Protein AF-A0A518GPA6-F1 (afdb_monomer)

Secondary structure (DSSP, 8-state):
--------------S-EEEE-TTT--EEEEEEEE-TTT--EEEEEHHHHHHHH----

pLDDT: mean 74.14, std 16.72, range [39.91, 92.19]

Mean predicted aligned error: 10.98 Å

Solvent-accessible surface area (backbone atoms only — not comparable to full-atom values): 3706 Å² total; per-residue (Å²): 141,81,80,82,82,74,75,70,70,80,71,82,64,73,76,56,41,86,37,54,13,70,86,77,66,49,76,39,63,10,33,79,42,67,39,84,90,76,68,48,72,48,31,35,28,64,77,56,44,50,63,69,66,65,74,86,126

Foldseek 3Di:
DDPPPDPPDPPPDPQWDQDQAPPPRDGDTWGWDADPVPRDIGTHDPVRVCVVVVDDD

Nearest PDB structures (foldseek):
  3hp3-assembly2_H  TM=4.879E-01  e=9.784E+00  Homo sapiens
  8hnk-assembly1_L  TM=3.688E-01  e=8.022E+00  Homo sapiens
  2n55-assembly1_A  TM=3.715E-01  e=9.784E+00  Homo sapiens

Radius of gyration: 15.33 Å; Cα contacts (8 Å, |Δi|>4): 70; chains: 1; bounding box: 28×31×48 Å

Structure (mmCIF, N/CA/C/O backbone):
data_AF-A0A518GPA6-F1
#
_entry.id   AF-A0A518GPA6-F1
#
loop_
_atom_site.group_PDB
_atom_site.id
_atom_site.type_symbol
_atom_site.label_atom_id
_atom_site.label_alt_id
_atom_site.label_comp_id
_atom_site.label_asym_id
_atom_site.label_entity_id
_atom_site.label_seq_id
_atom_site.pdbx_PDB_ins_code
_atom_site.Cartn_x
_atom_site.Cartn_y
_atom_site.Cartn_z
_atom_site.occupancy
_atom_site.B_iso_or_equiv
_atom_site.auth_seq_id
_atom_site.auth_comp_id
_atom_site.auth_asym_id
_atom_site.auth_atom_id
_atom_site.pdbx_PDB_model_num
ATOM 1 N N . MET A 1 1 ? 5.699 -19.280 -37.647 1.00 52.56 1 MET A N 1
ATOM 2 C CA . MET A 1 1 ? 5.623 -20.255 -36.545 1.00 52.56 1 MET A CA 1
ATOM 3 C C . MET A 1 1 ? 6.281 -19.554 -35.384 1.00 52.56 1 MET A C 1
ATOM 5 O O . MET A 1 1 ? 7.481 -19.688 -35.236 1.00 52.56 1 MET A O 1
ATOM 9 N N . ASP A 1 2 ? 5.522 -18.756 -34.639 1.00 51.19 2 ASP A N 1
ATOM 10 C CA . ASP A 1 2 ? 6.025 -18.046 -33.460 1.00 51.19 2 ASP A CA 1
ATOM 11 C C . ASP A 1 2 ? 4.918 -18.124 -32.424 1.00 51.19 2 ASP A C 1
ATOM 13 O O . ASP A 1 2 ? 4.030 -17.286 -32.288 1.00 51.19 2 ASP A O 1
ATOM 17 N N . THR A 1 3 ? 4.902 -19.300 -31.829 1.00 52.19 3 THR A N 1
ATOM 18 C CA . THR A 1 3 ? 3.936 -19.776 -30.871 1.00 52.19 3 THR A CA 1
ATOM 19 C C . THR A 1 3 ? 4.188 -19.048 -29.554 1.00 52.19 3 THR A C 1
ATOM 21 O O . THR A 1 3 ? 4.994 -19.491 -28.740 1.00 52.19 3 THR A O 1
ATOM 24 N N . PHE A 1 4 ? 3.536 -17.902 -29.339 1.00 56.12 4 PHE A N 1
ATOM 25 C CA . PHE A 1 4 ? 3.526 -17.210 -28.041 1.00 56.12 4 PHE A CA 1
ATOM 26 C C . PHE A 1 4 ? 2.599 -17.949 -27.053 1.00 56.12 4 PHE A C 1
ATOM 28 O O . PHE A 1 4 ? 1.688 -17.384 -26.459 1.00 56.12 4 PHE A O 1
ATOM 35 N N . GLU A 1 5 ? 2.801 -19.257 -26.908 1.00 54.16 5 GLU A N 1
ATOM 36 C CA . GLU A 1 5 ? 2.125 -20.110 -25.934 1.00 54.16 5 GLU A CA 1
ATOM 37 C C . GLU A 1 5 ? 3.014 -20.219 -24.694 1.00 54.16 5 GLU A C 1
ATOM 39 O O . GLU A 1 5 ? 3.644 -21.248 -24.486 1.00 54.16 5 GLU A O 1
ATOM 44 N N . ASN A 1 6 ? 3.147 -19.142 -23.913 1.00 48.97 6 ASN A N 1
ATOM 45 C CA . ASN A 1 6 ? 3.513 -19.194 -22.483 1.00 48.97 6 ASN A CA 1
ATOM 46 C C . ASN A 1 6 ? 3.502 -17.792 -21.845 1.00 48.97 6 ASN A C 1
ATOM 48 O O . ASN A 1 6 ? 4.418 -17.401 -21.124 1.00 48.97 6 ASN A O 1
ATOM 52 N N . ALA A 1 7 ? 2.455 -16.999 -22.086 1.00 45.16 7 ALA A N 1
ATOM 53 C CA . ALA A 1 7 ? 2.139 -15.961 -21.113 1.00 45.16 7 ALA A CA 1
ATOM 54 C C . ALA A 1 7 ? 1.552 -16.680 -19.899 1.00 45.16 7 ALA A C 1
ATOM 56 O O . ALA A 1 7 ? 0.373 -17.033 -19.896 1.00 45.16 7 ALA A O 1
ATOM 57 N N . THR A 1 8 ? 2.390 -16.970 -18.902 1.00 50.75 8 THR A N 1
ATOM 58 C CA . THR A 1 8 ? 1.919 -17.360 -17.574 1.00 50.75 8 THR A CA 1
ATOM 59 C C . THR A 1 8 ? 0.815 -16.370 -17.198 1.00 50.75 8 THR A C 1
ATOM 61 O O . THR A 1 8 ? 1.082 -15.162 -17.248 1.00 50.75 8 THR A O 1
ATOM 64 N N . PRO A 1 9 ? -0.420 -16.817 -16.890 1.00 51.12 9 PRO A N 1
ATOM 65 C CA . PRO A 1 9 ? -1.434 -15.904 -16.375 1.00 51.12 9 PRO A CA 1
ATOM 66 C C . PRO A 1 9 ? -0.798 -15.148 -15.205 1.00 51.12 9 PRO A C 1
ATOM 68 O O . PRO A 1 9 ? -0.009 -15.770 -14.483 1.00 51.12 9 PRO A O 1
ATOM 71 N N . PRO A 1 10 ? -1.030 -13.826 -15.066 1.00 51.84 10 PRO A N 1
ATOM 72 C CA . PRO A 1 10 ?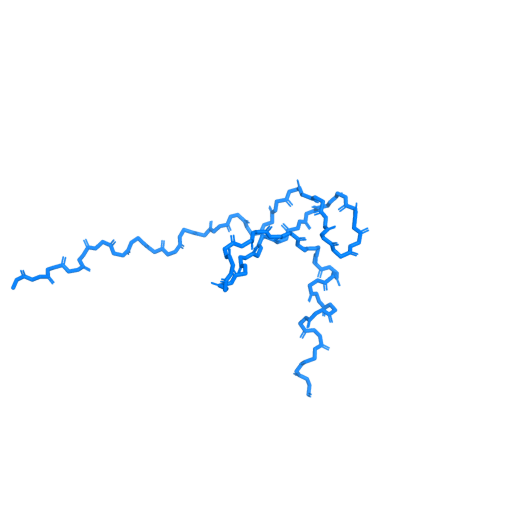 -0.415 -13.044 -14.002 1.00 51.84 10 PRO A CA 1
ATOM 73 C C . PRO A 1 10 ? -0.660 -13.805 -12.708 1.00 51.84 10 PRO A C 1
ATOM 75 O O . PRO A 1 10 ? -1.811 -13.991 -12.322 1.00 51.84 10 PRO A O 1
ATOM 78 N N . GLN A 1 11 ? 0.417 -14.361 -12.140 1.00 47.16 11 GLN A N 1
ATOM 79 C CA . GLN A 1 11 ? 0.337 -15.132 -10.911 1.00 47.16 11 GLN A CA 1
ATOM 80 C C . GLN A 1 11 ? -0.405 -14.237 -9.938 1.00 47.16 11 GLN A C 1
ATOM 82 O O . GLN A 1 11 ? 0.026 -13.098 -9.740 1.00 47.16 11 GLN A O 1
ATOM 87 N N . GLU A 1 12 ? -1.545 -14.716 -9.442 1.00 51.03 12 GLU A N 1
ATOM 88 C CA . GLU A 1 12 ? -2.343 -14.038 -8.432 1.00 51.03 12 GLU A CA 1
ATOM 89 C C . GLU A 1 12 ? -1.393 -13.771 -7.266 1.00 51.03 12 GLU A C 1
ATOM 91 O O . GLU A 1 12 ? -1.065 -14.664 -6.482 1.00 51.03 12 GLU A O 1
ATOM 96 N N . GLN A 1 13 ? -0.811 -12.568 -7.249 1.00 55.91 13 GLN A N 1
ATOM 97 C CA . GLN A 1 13 ? 0.081 -12.163 -6.183 1.00 55.91 13 GLN A CA 1
ATOM 98 C C . GLN A 1 13 ? -0.759 -12.237 -4.913 1.00 55.91 13 GLN A C 1
ATOM 100 O O . GLN A 1 13 ? -1.924 -11.831 -4.960 1.00 55.91 13 GLN A O 1
ATOM 105 N N . PRO A 1 14 ? -0.226 -12.791 -3.810 1.00 56.00 14 PRO A 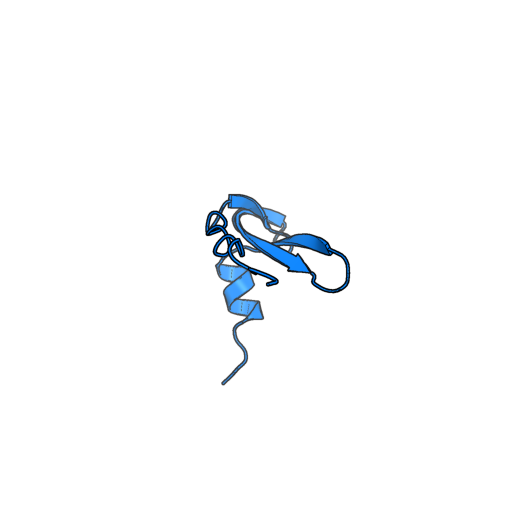N 1
ATOM 106 C CA . PRO A 1 14 ? -0.989 -12.913 -2.579 1.00 56.00 14 PRO A CA 1
ATOM 107 C C . PRO A 1 14 ? -1.593 -11.547 -2.255 1.00 56.00 14 PRO A C 1
ATOM 109 O O . PRO A 1 14 ? -0.857 -10.578 -2.075 1.00 56.00 14 PRO A O 1
ATOM 112 N 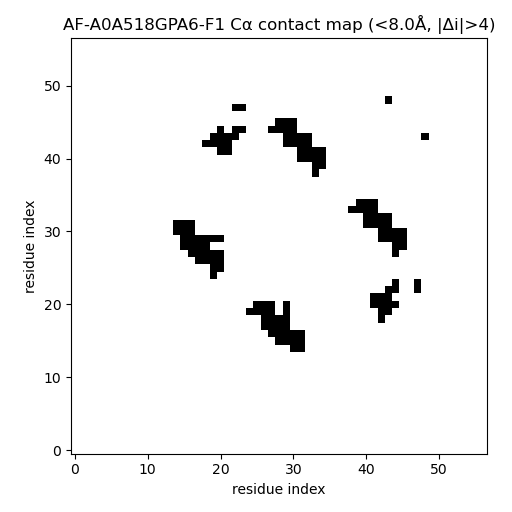N . GLU A 1 15 ? -2.930 -11.484 -2.251 1.00 66.94 15 GLU A N 1
ATOM 113 C CA . GLU A 1 15 ? -3.711 -10.239 -2.257 1.00 66.94 15 GLU A CA 1
ATOM 114 C C . GLU A 1 15 ? -3.260 -9.279 -1.149 1.00 66.94 15 GLU A C 1
ATOM 116 O O . GLU A 1 15 ? -3.290 -8.065 -1.320 1.00 66.94 15 GLU A O 1
ATOM 121 N N . MET A 1 16 ? -2.780 -9.817 -0.023 1.00 76.19 16 MET A N 1
ATOM 122 C CA . MET A 1 16 ? -2.289 -9.053 1.115 1.00 76.19 16 MET A CA 1
ATOM 123 C C . MET A 1 16 ? -1.128 -9.773 1.810 1.00 76.19 16 MET A C 1
ATOM 125 O O . MET A 1 16 ? -1.200 -10.965 2.110 1.00 76.19 16 MET A O 1
ATOM 129 N N . VAL A 1 17 ? -0.075 -9.027 2.145 1.00 86.75 17 VAL A N 1
ATOM 130 C CA . VAL A 1 17 ? 1.077 -9.490 2.932 1.00 86.75 17 VAL A CA 1
ATOM 131 C C . VAL A 1 17 ? 1.175 -8.710 4.240 1.00 86.75 17 VAL A C 1
ATOM 133 O O . VAL A 1 17 ? 0.838 -7.529 4.295 1.00 86.75 17 VAL A O 1
ATOM 136 N N . LEU A 1 18 ? 1.642 -9.345 5.320 1.00 88.31 18 LEU A N 1
ATOM 137 C CA . LEU A 1 18 ? 1.904 -8.638 6.576 1.00 88.31 18 LEU A CA 1
ATOM 138 C C . LEU A 1 18 ? 3.187 -7.806 6.431 1.00 88.31 18 LEU A C 1
ATOM 140 O O . LEU A 1 18 ? 4.291 -8.295 6.669 1.00 88.31 18 LEU A O 1
ATOM 144 N N . ALA A 1 19 ? 3.034 -6.545 6.042 1.00 89.31 19 ALA A N 1
ATOM 145 C CA . ALA A 1 19 ? 4.132 -5.617 5.806 1.00 89.31 19 ALA A CA 1
ATOM 146 C C . ALA A 1 19 ? 3.898 -4.293 6.541 1.00 89.31 19 ALA A C 1
ATOM 148 O O . ALA A 1 19 ? 2.808 -4.009 7.039 1.00 89.31 19 ALA A O 1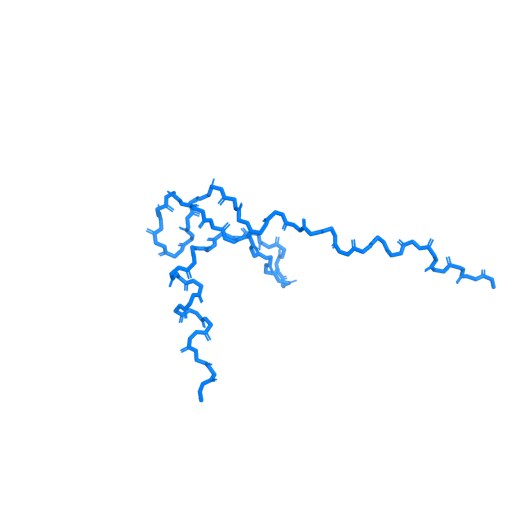
ATOM 149 N N . GLN A 1 20 ? 4.953 -3.487 6.651 1.00 92.19 20 GLN A N 1
ATOM 150 C CA . GLN A 1 20 ? 4.819 -2.121 7.140 1.00 92.19 20 GLN A CA 1
ATOM 151 C C . GLN A 1 20 ? 4.213 -1.263 6.032 1.00 92.19 20 GLN A C 1
ATOM 153 O O . GLN A 1 20 ? 4.765 -1.187 4.936 1.00 92.19 20 GLN A O 1
ATOM 158 N N . CYS A 1 21 ? 3.082 -0.630 6.322 1.00 91.25 21 CYS A N 1
ATOM 159 C CA . CYS A 1 21 ? 2.450 0.290 5.396 1.00 91.25 21 CYS A CA 1
ATOM 160 C C . CYS A 1 21 ? 3.352 1.505 5.160 1.00 91.25 21 CYS A C 1
ATOM 162 O O . CYS A 1 21 ? 3.802 2.134 6.117 1.00 91.25 21 CYS A O 1
ATOM 164 N N . TRP A 1 22 ? 3.559 1.861 3.895 1.00 88.38 22 TRP A N 1
ATOM 165 C CA . TRP A 1 22 ? 4.319 3.044 3.501 1.00 88.38 22 TRP A CA 1
ATOM 166 C C . TRP A 1 22 ? 3.679 4.345 4.007 1.00 88.38 22 TRP A C 1
ATOM 168 O O . TRP A 1 22 ? 4.379 5.240 4.464 1.00 88.38 22 TRP A O 1
ATOM 178 N N . GLU A 1 23 ? 2.346 4.421 3.986 1.00 88.38 23 GLU A N 1
ATOM 179 C CA . GLU A 1 23 ? 1.608 5.641 4.335 1.00 88.38 23 GLU A CA 1
ATOM 180 C C . GLU A 1 23 ? 1.512 5.871 5.848 1.00 88.38 23 GLU A C 1
ATOM 182 O O . GLU A 1 23 ? 1.685 6.991 6.320 1.00 88.38 23 GLU A O 1
ATOM 187 N N . CYS A 1 24 ? 1.219 4.824 6.629 1.00 89.75 24 CYS A N 1
ATOM 188 C CA . CYS A 1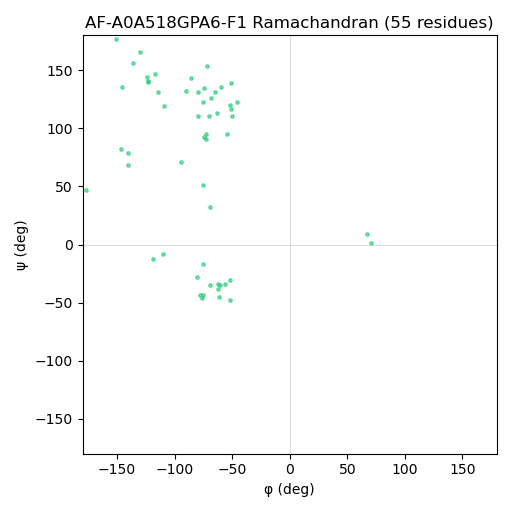 24 ? 0.969 4.966 8.069 1.00 89.75 24 CYS A CA 1
ATOM 189 C C . CYS A 1 24 ? 2.064 4.378 8.969 1.00 89.75 24 CYS A C 1
ATOM 191 O O . CYS A 1 24 ? 2.012 4.561 10.181 1.00 89.75 24 CYS A O 1
ATOM 193 N N . GLY A 1 25 ? 3.046 3.658 8.418 1.00 90.75 25 GLY A N 1
ATOM 194 C CA . GLY A 1 25 ? 4.161 3.085 9.181 1.00 90.75 25 GLY A CA 1
ATOM 195 C C . GLY A 1 25 ? 3.793 1.915 10.104 1.00 90.75 25 GLY A C 1
ATOM 196 O O . GLY A 1 25 ? 4.666 1.373 10.785 1.00 90.75 25 GLY A O 1
ATOM 197 N N . GLU A 1 26 ? 2.533 1.482 10.134 1.00 91.56 26 GLU A N 1
ATOM 198 C CA . GLU A 1 26 ? 2.092 0.336 10.933 1.00 91.56 26 GLU A CA 1
ATOM 199 C C . GLU A 1 26 ? 2.284 -0.987 10.186 1.00 91.56 26 GLU A C 1
ATOM 201 O O . GLU A 1 26 ? 2.055 -1.075 8.977 1.00 91.56 26 GLU A O 1
ATOM 206 N N . LYS A 1 27 ? 2.659 -2.044 10.918 1.00 91.12 27 LYS A N 1
ATOM 207 C CA . LYS A 1 27 ? 2.679 -3.414 10.390 1.00 91.12 27 LYS A CA 1
ATOM 208 C C . LYS A 1 27 ? 1.271 -3.996 10.392 1.00 91.12 27 LYS A C 1
ATOM 210 O O . LYS A 1 27 ? 0.737 -4.308 11.452 1.00 91.12 27 LYS A O 1
ATOM 215 N N . LYS A 1 28 ? 0.702 -4.179 9.205 1.00 90.75 28 LYS A N 1
ATOM 216 C CA . LYS A 1 28 ? -0.620 -4.783 8.998 1.00 90.75 28 LYS A CA 1
ATOM 217 C C . LYS A 1 28 ? -0.688 -5.492 7.651 1.00 90.75 28 LYS A C 1
ATOM 219 O O . LYS A 1 28 ? 0.282 -5.494 6.896 1.00 90.75 28 LYS A O 1
ATOM 224 N N . MET A 1 29 ? -1.813 -6.144 7.372 1.00 89.88 29 MET A N 1
ATOM 225 C CA . MET A 1 29 ? -2.073 -6.705 6.048 1.00 89.88 29 MET A CA 1
ATOM 226 C C . MET A 1 29 ? -2.125 -5.562 5.033 1.00 89.88 29 MET A C 1
ATOM 228 O O . MET A 1 29 ? -2.981 -4.680 5.110 1.00 89.88 29 MET A O 1
ATOM 232 N N . CYS A 1 30 ? -1.146 -5.554 4.137 1.00 89.19 30 CYS A N 1
ATOM 233 C CA . CYS A 1 30 ? -0.946 -4.530 3.132 1.00 89.19 30 CYS A CA 1
ATOM 234 C C . CYS A 1 30 ? -0.919 -5.164 1.743 1.00 89.19 30 CYS A C 1
ATOM 236 O O . CYS A 1 30 ? -0.372 -6.250 1.553 1.00 89.19 30 CYS A O 1
ATOM 238 N N . TYR A 1 31 ? -1.464 -4.444 0.775 1.00 85.62 31 TYR A N 1
ATOM 239 C CA . TYR A 1 31 ? -1.364 -4.753 -0.642 1.00 85.62 31 TYR A CA 1
ATOM 240 C C . TYR A 1 31 ? 0.040 -4.397 -1.132 1.00 85.62 31 TYR A C 1
ATOM 242 O O . TYR A 1 31 ? 0.567 -3.335 -0.787 1.00 85.62 31 TYR A O 1
ATOM 250 N N 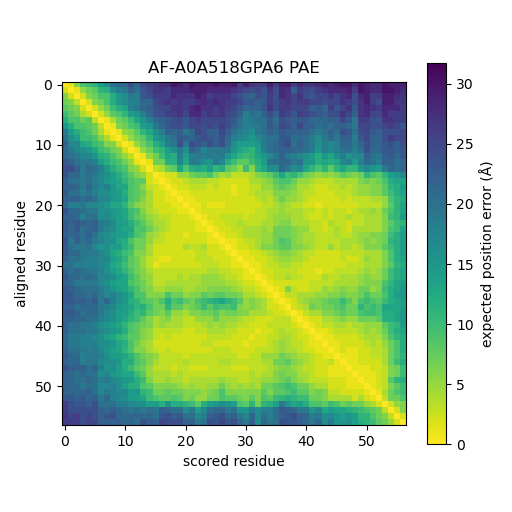. GLU A 1 32 ? 0.661 -5.280 -1.912 1.00 85.69 32 GLU A N 1
ATOM 251 C CA . GLU A 1 32 ? 1.895 -4.959 -2.630 1.00 85.69 32 GLU A CA 1
ATOM 252 C C . GLU A 1 32 ? 1.557 -4.161 -3.892 1.00 85.69 32 GLU A C 1
ATOM 254 O O . GLU A 1 32 ? 0.693 -4.536 -4.682 1.00 85.69 32 GLU A O 1
ATOM 259 N N . HIS A 1 33 ? 2.261 -3.052 -4.085 1.00 82.12 33 HIS A N 1
ATOM 260 C CA . HIS A 1 33 ? 2.171 -2.223 -5.273 1.00 82.12 33 HIS A CA 1
ATOM 261 C C . HIS A 1 33 ? 3.551 -2.087 -5.899 1.00 82.12 33 HIS A C 1
ATOM 263 O O . HIS A 1 33 ? 4.553 -1.897 -5.206 1.00 82.12 33 HIS A O 1
ATOM 269 N N . LEU A 1 34 ? 3.595 -2.139 -7.227 1.00 82.19 34 LEU A N 1
ATOM 270 C CA . LEU A 1 34 ? 4.804 -1.926 -8.006 1.00 82.19 34 LEU A CA 1
ATOM 271 C C . LEU A 1 34 ? 4.697 -0.590 -8.742 1.00 82.19 34 LEU A C 1
ATOM 273 O O . LEU A 1 34 ? 3.812 -0.397 -9.576 1.00 82.19 34 LEU A O 1
ATOM 277 N N . VAL A 1 35 ? 5.615 0.334 -8.464 1.00 81.19 35 VAL A N 1
ATOM 278 C CA . VAL A 1 35 ? 5.722 1.585 -9.220 1.00 81.19 35 VAL A CA 1
ATOM 279 C C . VAL A 1 35 ? 6.253 1.261 -10.615 1.00 81.19 35 VAL A C 1
ATOM 281 O O . VAL A 1 35 ? 7.424 0.922 -10.771 1.00 81.19 35 VAL A O 1
ATOM 284 N N . CYS A 1 36 ? 5.409 1.398 -11.641 1.00 77.56 36 CYS A N 1
ATOM 285 C CA . CYS A 1 36 ? 5.752 1.042 -13.024 1.00 77.56 36 CYS A CA 1
ATOM 286 C C . CYS A 1 36 ? 7.011 1.759 -13.548 1.00 77.56 36 CYS A C 1
ATOM 288 O O . CYS A 1 36 ? 7.767 1.185 -14.326 1.00 77.56 36 CYS A O 1
ATOM 290 N N . CYS A 1 37 ? 7.250 3.002 -13.122 1.00 76.50 37 CYS A N 1
ATOM 291 C CA . CYS A 1 37 ? 8.351 3.818 -13.637 1.00 76.50 37 CYS A CA 1
ATOM 292 C C . CYS A 1 37 ? 9.714 3.498 -13.002 1.00 76.50 37 CYS A C 1
ATOM 294 O O . CYS A 1 37 ? 10.741 3.722 -13.634 1.00 76.50 37 CYS A O 1
ATOM 296 N N . THR A 1 38 ? 9.744 3.011 -11.759 1.00 80.94 38 THR A N 1
ATOM 297 C CA . THR A 1 38 ? 10.993 2.794 -11.002 1.00 80.94 38 THR A CA 1
ATOM 298 C C . THR A 1 38 ? 11.218 1.336 -10.611 1.00 80.94 38 THR A C 1
ATOM 300 O O . THR A 1 38 ? 12.299 0.990 -10.145 1.00 80.94 38 THR A O 1
ATOM 303 N N . GLY A 1 39 ? 10.203 0.480 -10.752 1.00 82.94 39 GLY A N 1
ATOM 304 C CA . GLY A 1 39 ? 10.211 -0.880 -10.217 1.00 82.94 39 GLY A CA 1
ATOM 305 C C . GLY A 1 39 ? 10.198 -0.935 -8.686 1.00 82.94 39 GLY A C 1
ATOM 306 O O . GLY A 1 39 ? 10.385 -2.008 -8.113 1.00 82.94 39 GLY A O 1
ATOM 307 N N . THR A 1 40 ? 9.994 0.199 -8.005 1.00 83.56 40 THR A N 1
ATOM 308 C CA . THR A 1 40 ? 9.949 0.242 -6.542 1.00 83.56 40 THR A CA 1
ATOM 309 C C . THR A 1 40 ? 8.699 -0.477 -6.060 1.00 8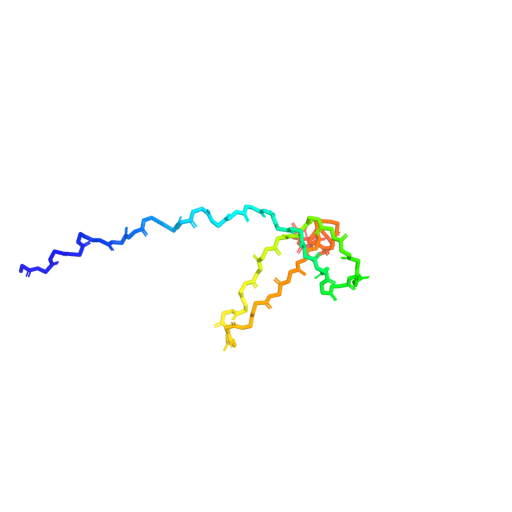3.56 40 THR A C 1
ATOM 311 O O . THR A 1 40 ? 7.589 -0.142 -6.474 1.00 83.56 40 THR A O 1
ATOM 314 N N . ARG A 1 41 ? 8.877 -1.452 -5.170 1.00 85.50 41 ARG A N 1
ATOM 315 C CA . ARG A 1 41 ? 7.770 -2.106 -4.474 1.00 85.50 41 ARG A CA 1
ATOM 316 C C . ARG A 1 41 ? 7.475 -1.357 -3.191 1.00 85.50 41 ARG A C 1
ATOM 318 O O . ARG A 1 41 ? 8.394 -1.045 -2.437 1.00 85.50 41 ARG A O 1
ATOM 325 N N . PHE A 1 42 ? 6.209 -1.076 -2.952 1.00 87.31 42 PHE A N 1
ATOM 326 C CA . PHE A 1 42 ? 5.743 -0.492 -1.707 1.00 87.31 42 PHE A CA 1
ATOM 327 C C . PHE A 1 42 ? 4.478 -1.206 -1.259 1.00 87.31 42 PHE A C 1
ATOM 329 O O . PHE A 1 42 ? 3.767 -1.811 -2.059 1.00 87.31 42 PHE A O 1
ATOM 336 N N . HIS A 1 43 ? 4.212 -1.146 0.038 1.00 90.50 43 HIS A N 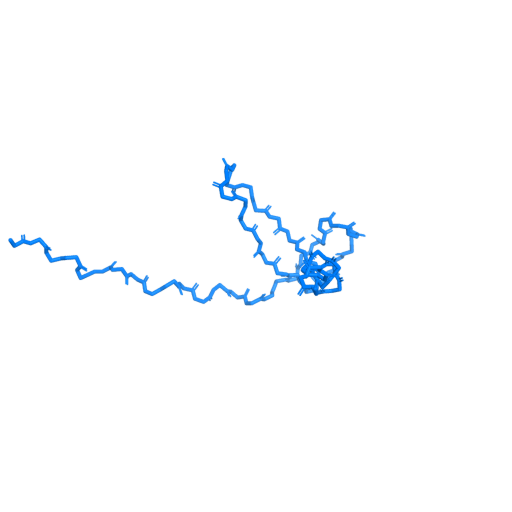1
ATOM 337 C CA . HIS A 1 43 ? 3.065 -1.810 0.629 1.00 90.50 43 HIS A CA 1
ATOM 338 C C . HIS A 1 43 ? 2.106 -0.759 1.161 1.00 90.50 43 HIS A C 1
ATOM 340 O O . HIS A 1 43 ? 2.532 0.148 1.879 1.00 90.50 43 HIS A O 1
ATOM 346 N N . THR A 1 44 ? 0.821 -0.871 0.837 1.00 88.31 44 THR A N 1
ATOM 347 C CA . THR A 1 44 ? -0.194 0.022 1.408 1.00 88.31 44 THR A CA 1
ATOM 348 C C . THR A 1 44 ? -1.279 -0.753 2.122 1.00 88.31 44 THR A C 1
ATOM 350 O O . THR A 1 44 ? -1.700 -1.829 1.706 1.00 88.31 44 THR A O 1
ATOM 353 N N . CYS A 1 45 ? -1.713 -0.208 3.250 1.00 90.69 45 CYS A N 1
ATOM 354 C CA . CYS A 1 45 ? -2.800 -0.776 4.022 1.00 90.69 45 CYS A CA 1
ATOM 355 C C . CYS A 1 45 ? -4.143 -0.575 3.315 1.00 90.69 45 CYS A C 1
ATOM 357 O O . CYS A 1 45 ? -4.286 0.405 2.591 1.00 90.69 45 CYS A O 1
ATOM 359 N N . ALA A 1 46 ? -5.138 -1.434 3.563 1.00 84.44 46 ALA A N 1
ATOM 360 C CA . ALA A 1 46 ? -6.479 -1.285 2.979 1.00 84.44 46 ALA A CA 1
ATOM 361 C C . ALA A 1 46 ? -7.070 0.120 3.211 1.00 84.44 46 ALA A C 1
ATOM 363 O O . ALA A 1 46 ? -7.437 0.793 2.258 1.00 84.44 46 ALA A O 1
ATOM 364 N N . GLU A 1 47 ? -7.016 0.624 4.446 1.00 86.81 47 GLU A N 1
ATOM 365 C CA . GLU A 1 47 ? -7.530 1.959 4.800 1.00 86.81 47 GLU A CA 1
ATOM 366 C C . GLU A 1 47 ? -6.799 3.096 4.060 1.00 86.81 47 GLU A C 1
ATOM 368 O O . GLU A 1 47 ? -7.360 4.146 3.754 1.00 86.81 47 GLU A O 1
ATOM 373 N N . CYS A 1 48 ? -5.503 2.906 3.813 1.00 86.50 48 CYS A N 1
ATOM 374 C CA . CYS A 1 48 ? -4.628 3.858 3.140 1.00 86.50 48 CYS A CA 1
ATOM 375 C C . CYS A 1 48 ? -4.919 3.846 1.641 1.00 86.50 48 CYS A C 1
ATOM 377 O O . CYS A 1 48 ? -5.050 4.891 1.012 1.00 86.50 48 CYS A O 1
ATOM 379 N N . ARG A 1 49 ? -5.078 2.643 1.093 1.00 82.25 49 ARG A N 1
ATOM 380 C CA . ARG A 1 49 ? -5.456 2.387 -0.285 1.00 82.25 49 ARG A CA 1
ATOM 381 C C . ARG A 1 49 ? -6.829 2.979 -0.597 1.00 82.25 49 ARG A C 1
ATOM 383 O O . ARG A 1 49 ? -6.943 3.691 -1.583 1.00 82.25 49 ARG A O 1
ATOM 390 N N . GLU A 1 50 ? -7.824 2.798 0.269 1.00 81.94 50 GLU A N 1
ATOM 391 C CA . GLU A 1 50 ? -9.152 3.410 0.119 1.00 81.94 50 GLU A CA 1
ATOM 392 C C . GLU A 1 50 ? -9.094 4.944 0.104 1.00 81.94 50 GLU A C 1
ATOM 394 O O . GLU A 1 50 ? -9.835 5.580 -0.639 1.00 81.94 50 GLU A O 1
ATOM 399 N N . LYS A 1 51 ? -8.184 5.566 0.867 1.00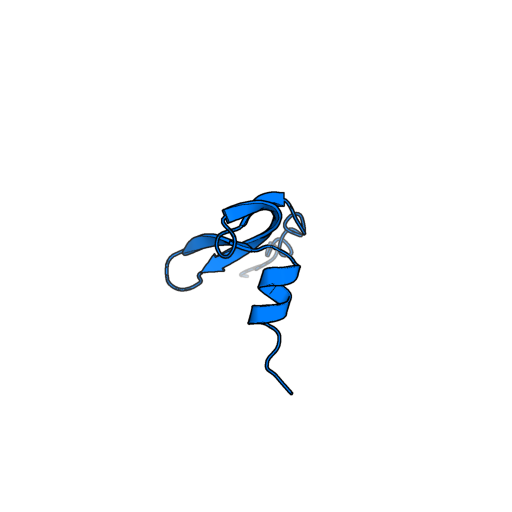 80.62 51 LYS A N 1
ATOM 400 C CA . LYS A 1 51 ? -7.961 7.023 0.801 1.00 80.62 51 LYS A CA 1
ATOM 401 C C . LYS A 1 51 ? -7.318 7.465 -0.516 1.00 80.62 51 LYS A C 1
ATOM 403 O O . LYS A 1 51 ? -7.622 8.559 -0.985 1.00 80.62 51 LYS A O 1
ATOM 408 N N . ILE A 1 52 ? -6.438 6.642 -1.090 1.00 72.88 52 ILE A N 1
ATOM 409 C CA . ILE A 1 52 ? -5.755 6.913 -2.365 1.00 72.88 52 ILE A CA 1
ATOM 410 C C . ILE A 1 52 ? -6.710 6.693 -3.550 1.00 72.88 52 ILE A C 1
ATOM 412 O O . ILE A 1 52 ? -6.797 7.541 -4.433 1.00 72.88 52 ILE A O 1
ATOM 416 N N . GLU A 1 53 ? -7.449 5.582 -3.559 1.00 71.19 53 GLU A N 1
ATOM 417 C CA . GLU A 1 53 ? -8.443 5.239 -4.588 1.00 71.19 53 GLU A CA 1
ATOM 418 C C . GLU A 1 53 ? -9.746 6.051 -4.433 1.00 71.19 53 GLU A C 1
ATOM 420 O O . GLU A 1 53 ? -10.515 6.190 -5.383 1.00 71.19 53 GLU A O 1
ATOM 425 N N . GLY A 1 54 ? -9.971 6.663 -3.267 1.00 62.12 54 GLY A N 1
ATOM 426 C CA . GLY A 1 54 ? -11.155 7.437 -2.881 1.00 62.12 54 GLY A CA 1
ATOM 427 C C . GLY A 1 54 ? -11.363 8.787 -3.580 1.00 62.12 54 GLY A C 1
ATOM 428 O O . GLY A 1 54 ? -11.929 9.697 -2.973 1.00 62.12 54 GLY A O 1
ATOM 429 N N . LYS A 1 55 ? -10.948 8.938 -4.844 1.00 49.28 55 LYS A N 1
ATOM 430 C CA . LYS A 1 55 ? -11.409 10.007 -5.748 1.00 49.28 55 LYS A CA 1
ATOM 431 C C . LYS A 1 55 ? -11.467 9.537 -7.207 1.00 49.28 55 LYS A C 1
ATOM 433 O O . LYS A 1 55 ? -10.612 9.860 -8.024 1.00 49.28 55 LYS A O 1
ATOM 438 N N . ALA A 1 56 ? -12.566 8.872 -7.535 1.00 42.84 56 ALA A N 1
ATOM 439 C CA . ALA A 1 56 ? -13.245 9.032 -8.817 1.00 42.84 56 ALA A CA 1
ATOM 440 C C . ALA A 1 56 ? -14.761 9.014 -8.553 1.00 42.84 56 ALA A C 1
ATOM 442 O O . ALA A 1 56 ? -15.445 8.042 -8.860 1.00 42.84 56 ALA A O 1
ATOM 443 N N . ALA A 1 57 ? -15.253 10.060 -7.882 1.00 39.91 57 ALA A N 1
ATOM 444 C CA . ALA A 1 57 ? -16.663 10.444 -7.930 1.00 39.91 57 ALA A CA 1
ATOM 445 C C . ALA A 1 57 ? -16.812 11.572 -8.953 1.00 39.91 57 ALA A C 1
ATOM 447 O O . ALA A 1 57 ? -15.905 12.441 -8.971 1.00 39.91 57 ALA A O 1
#

Sequence (57 aa):
MDTFENATPPQEQPEMVLAQCWECGEKKMCYEHLVCCTGTRFHTCAECREKIEGKAA

Organism: NCBI:txid2528019